Protein AF-A0A0N6ZL82-F1 (afdb_monomer_lite)

pLDDT: mean 89.7, std 9.52, range [53.78, 98.25]

Foldseek 3Di:
DDDADALVLAPPQWKWWWFDPPPDIFTDTDRNVCVVPDDVVVVLVVNQVSCVVVVDSPTDIDIHHCVRHDDHVPD

Sequence (75 aa):
MSHTHTPLDVPPDCVTLCVDNGTRWWHAPVAAIAWEVAPEDVRETWRGIARRPSGDAELPVTVVTREDVGPYPGE

Radius of gyration: 12.48 Å; chains: 1; bounding box: 29×27×28 Å

Structure (mmCIF, N/CA/C/O backbone):
data_AF-A0A0N6ZL82-F1
#
_entry.id   AF-A0A0N6ZL82-F1
#
loop_
_atom_site.group_PDB
_atom_site.id
_atom_site.type_symbol
_atom_site.label_atom_id
_atom_site.label_alt_id
_atom_site.label_comp_id
_atom_site.label_asym_id
_atom_site.label_entity_id
_atom_site.label_seq_id
_atom_site.pdbx_PDB_ins_code
_atom_site.Cartn_x
_atom_site.Cartn_y
_atom_site.Cartn_z
_atom_site.occupancy
_atom_site.B_iso_or_equiv
_atom_site.auth_seq_id
_atom_site.auth_comp_id
_atom_site.auth_asym_id
_atom_site.auth_atom_id
_atom_site.pdbx_PDB_model_num
ATOM 1 N N . MET A 1 1 ? -11.660 -6.703 13.318 1.00 53.78 1 MET A N 1
ATOM 2 C CA . MET A 1 1 ? -12.145 -7.631 12.270 1.00 53.78 1 MET A CA 1
ATOM 3 C C . MET A 1 1 ? -10.934 -8.048 11.449 1.00 53.78 1 MET A C 1
ATOM 5 O O . MET A 1 1 ? -10.028 -7.239 11.339 1.00 53.78 1 MET A O 1
ATOM 9 N N . SER A 1 2 ? -10.864 -9.279 10.939 1.00 63.69 2 SER A N 1
ATOM 10 C CA . SER A 1 2 ? -9.797 -9.667 10.004 1.00 63.69 2 SER A CA 1
ATOM 11 C C . SER A 1 2 ? -10.281 -9.339 8.595 1.00 63.69 2 SER A C 1
ATOM 13 O O . SER A 1 2 ? -11.325 -9.836 8.182 1.00 63.69 2 SER A O 1
ATOM 15 N N . HIS A 1 3 ? -9.588 -8.442 7.905 1.00 73.38 3 HIS A N 1
ATOM 16 C CA . HIS A 1 3 ? -9.798 -8.207 6.482 1.00 73.38 3 HIS A CA 1
ATOM 17 C C . HIS A 1 3 ? -8.841 -9.079 5.702 1.00 73.38 3 HIS A C 1
ATOM 19 O O . HIS A 1 3 ? -7.665 -9.213 6.046 1.00 73.38 3 HIS A O 1
ATOM 25 N N . THR A 1 4 ? -9.376 -9.661 4.646 1.00 81.62 4 THR A N 1
ATOM 26 C CA . THR A 1 4 ? -8.619 -10.471 3.713 1.00 81.62 4 THR A CA 1
ATOM 27 C C . THR A 1 4 ? -8.404 -9.627 2.474 1.00 81.62 4 THR A C 1
ATOM 29 O O . THR A 1 4 ? -9.371 -9.293 1.792 1.00 81.62 4 THR A O 1
ATOM 32 N N . HIS A 1 5 ? -7.149 -9.275 2.207 1.00 84.56 5 HIS A N 1
ATOM 33 C CA . HIS A 1 5 ? -6.787 -8.611 0.966 1.00 84.56 5 HIS A CA 1
ATOM 34 C C . HIS A 1 5 ? -7.032 -9.547 -0.212 1.00 84.56 5 HIS A C 1
ATOM 36 O O . HIS A 1 5 ? -6.769 -10.749 -0.149 1.00 84.56 5 HIS A O 1
ATOM 42 N N . THR A 1 6 ? -7.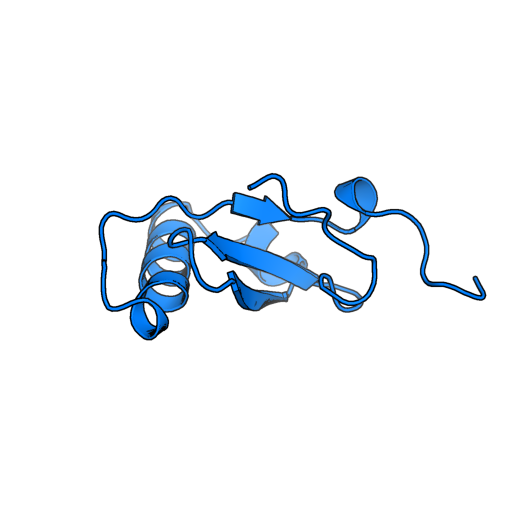546 -8.977 -1.287 1.00 87.31 6 THR A N 1
ATOM 43 C CA . THR A 1 6 ? -7.820 -9.668 -2.535 1.00 87.31 6 THR A CA 1
ATOM 44 C C . THR A 1 6 ? -6.893 -9.154 -3.632 1.00 87.31 6 THR A C 1
ATOM 46 O O . THR A 1 6 ? -6.384 -8.032 -3.560 1.00 87.31 6 THR A O 1
ATOM 49 N N . PRO A 1 7 ? -6.735 -9.916 -4.722 1.00 85.00 7 PRO A N 1
ATOM 50 C CA . PRO A 1 7 ? -6.067 -9.444 -5.929 1.00 85.00 7 PRO A CA 1
ATOM 51 C C . PRO A 1 7 ? -6.629 -8.132 -6.505 1.00 85.00 7 PRO A C 1
ATOM 53 O O . PRO A 1 7 ? -5.948 -7.491 -7.299 1.00 85.00 7 PRO A O 1
ATOM 56 N N . LEU A 1 8 ? -7.858 -7.733 -6.155 1.00 84.94 8 LEU A N 1
ATOM 57 C CA . LEU A 1 8 ? -8.454 -6.466 -6.593 1.00 84.94 8 LEU A CA 1
ATOM 58 C C . LEU A 1 8 ? -7.894 -5.263 -5.826 1.00 84.94 8 LEU A C 1
ATOM 60 O O . LEU A 1 8 ? -7.899 -4.150 -6.349 1.00 84.94 8 LEU A O 1
ATOM 64 N N . ASP A 1 9 ? -7.404 -5.488 -4.606 1.00 87.88 9 ASP A N 1
ATOM 65 C CA . ASP A 1 9 ? -6.861 -4.445 -3.735 1.00 87.88 9 ASP A CA 1
ATOM 66 C C . ASP A 1 9 ? -5.432 -4.059 -4.124 1.00 87.88 9 ASP A C 1
ATOM 68 O O . ASP A 1 9 ? -4.961 -2.988 -3.745 1.00 87.88 9 ASP A O 1
ATOM 72 N N . VAL A 1 10 ? -4.754 -4.901 -4.909 1.00 91.19 10 VAL A N 1
ATOM 73 C CA . VAL A 1 10 ? -3.398 -4.675 -5.421 1.00 91.19 10 VAL A CA 1
ATOM 74 C C . VAL A 1 10 ? -3.436 -4.673 -6.951 1.00 91.19 10 VAL A C 1
ATOM 76 O O . VAL A 1 10 ? -3.331 -5.743 -7.564 1.00 91.19 10 VAL A O 1
ATOM 79 N N . PRO A 1 11 ? -3.614 -3.493 -7.582 1.00 89.94 11 PRO A N 1
ATOM 80 C CA . PRO A 1 11 ? -3.555 -3.367 -9.033 1.00 89.94 11 PRO A CA 1
ATOM 81 C C . PRO A 1 11 ? -2.234 -3.916 -9.597 1.00 89.94 11 PRO A C 1
ATOM 83 O O . PRO A 1 11 ? -1.228 -3.937 -8.879 1.00 89.94 11 PRO A O 1
ATOM 86 N N . PRO A 1 12 ? -2.201 -4.322 -10.880 1.00 89.25 12 PRO A N 1
ATOM 87 C CA . PRO A 1 12 ? -0.955 -4.699 -11.541 1.00 89.25 12 PRO A CA 1
ATOM 88 C C . PRO A 1 12 ? 0.128 -3.625 -11.368 1.00 89.25 12 PRO A C 1
ATOM 90 O O . PRO A 1 12 ? -0.169 -2.428 -11.356 1.00 89.25 12 PRO A O 1
ATOM 93 N N . ASP A 1 13 ? 1.376 -4.068 -11.205 1.00 91.38 13 ASP A N 1
ATOM 94 C CA . ASP A 1 13 ? 2.564 -3.216 -11.053 1.00 91.38 13 ASP A CA 1
ATOM 95 C C . ASP A 1 13 ? 2.511 -2.214 -9.883 1.00 91.38 13 ASP A C 1
ATOM 97 O O . ASP A 1 13 ? 3.249 -1.225 -9.868 1.00 91.38 13 ASP A O 1
ATOM 101 N N . CYS A 1 14 ? 1.663 -2.464 -8.881 1.00 95.25 14 CYS A N 1
ATOM 102 C CA . CYS A 1 14 ? 1.544 -1.646 -7.678 1.00 95.25 14 CYS A CA 1
ATOM 103 C C . CYS A 1 14 ? 1.884 -2.430 -6.404 1.00 95.25 14 CYS A C 1
ATOM 105 O O . CYS A 1 14 ? 1.679 -3.639 -6.311 1.00 95.25 14 CYS A O 1
ATOM 107 N N . VAL A 1 15 ? 2.332 -1.700 -5.386 1.00 96.38 15 VAL A N 1
ATOM 108 C CA . VAL A 1 15 ? 2.062 -2.050 -3.988 1.00 96.38 15 VAL A CA 1
ATOM 109 C C . VAL A 1 15 ? 0.874 -1.218 -3.515 1.00 96.38 15 VAL A C 1
ATOM 111 O O . VAL A 1 15 ? 0.684 -0.088 -3.970 1.00 96.38 15 VAL A O 1
ATOM 114 N N . THR A 1 16 ? 0.086 -1.733 -2.582 1.00 97.19 16 THR A N 1
ATOM 115 C CA . THR A 1 16 ? -1.029 -0.988 -1.992 1.00 97.19 16 THR A CA 1
ATOM 116 C C . THR A 1 16 ? -0.727 -0.645 -0.546 1.00 97.19 16 THR A C 1
ATOM 118 O O . THR A 1 16 ? -0.465 -1.521 0.275 1.00 97.19 16 THR A O 1
ATOM 121 N N . LEU A 1 17 ? -0.793 0.646 -0.221 1.00 97.00 17 LEU A N 1
ATOM 122 C CA . LEU A 1 17 ? -0.764 1.122 1.156 1.00 97.00 17 LEU A CA 1
ATOM 123 C C . LEU A 1 17 ? -2.176 1.036 1.725 1.00 97.00 17 LEU A C 1
ATOM 125 O O . LEU A 1 17 ? -3.085 1.719 1.246 1.00 97.00 17 LEU A O 1
ATOM 129 N N . CYS A 1 18 ? -2.354 0.185 2.727 1.00 95.19 18 CYS A N 1
ATOM 130 C CA . CYS A 1 18 ? -3.637 -0.079 3.348 1.00 95.19 18 CYS A CA 1
ATOM 131 C C . CYS A 1 18 ? -3.716 0.504 4.760 1.00 95.19 18 CYS A C 1
ATOM 133 O O . CYS A 1 18 ? -2.833 0.270 5.585 1.00 95.19 18 CYS A O 1
ATOM 135 N N . VAL A 1 19 ? -4.810 1.211 5.047 1.00 94.62 19 VAL A N 1
ATOM 136 C CA . VAL A 1 19 ? -5.144 1.730 6.380 1.00 94.62 19 VAL A CA 1
ATOM 137 C C . VAL A 1 19 ? -6.496 1.174 6.810 1.00 94.62 19 VAL A C 1
ATOM 139 O O . VAL A 1 19 ? -7.469 1.292 6.067 1.00 94.62 19 VAL A O 1
ATOM 142 N N . ASP A 1 20 ? -6.557 0.612 8.016 1.00 91.12 20 ASP A N 1
ATOM 143 C CA . ASP A 1 20 ? -7.790 0.165 8.674 1.00 91.12 20 ASP A CA 1
ATOM 144 C C . ASP A 1 20 ? -8.015 0.988 9.946 1.00 91.12 20 ASP A C 1
ATOM 146 O O . ASP A 1 20 ? -7.137 1.060 10.806 1.00 91.12 20 ASP A O 1
ATOM 150 N N . ASN A 1 21 ? -9.194 1.599 10.083 1.00 88.69 21 ASN A N 1
ATOM 151 C CA . ASN A 1 21 ? -9.601 2.271 11.326 1.00 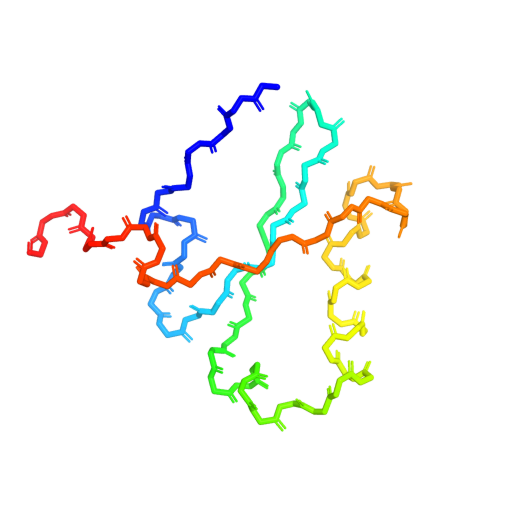88.69 21 ASN A CA 1
ATOM 152 C C . ASN A 1 21 ? -10.609 1.457 12.160 1.00 88.69 21 ASN A C 1
ATOM 154 O O . ASN A 1 21 ? -11.271 1.999 13.044 1.00 88.69 21 ASN A O 1
ATOM 158 N N . GLY A 1 22 ? -10.807 0.180 11.831 1.00 84.88 22 GLY A N 1
ATOM 159 C CA . GLY A 1 22 ? -11.772 -0.721 12.456 1.00 84.88 22 GLY A CA 1
ATOM 160 C C . GLY A 1 22 ? -13.191 -0.633 11.886 1.00 84.88 22 GLY A C 1
ATOM 161 O O . GLY A 1 22 ? -14.016 -1.494 12.195 1.00 84.88 22 GLY A O 1
ATOM 162 N N . THR A 1 23 ? -13.490 0.366 11.048 1.00 85.56 23 THR A N 1
ATOM 163 C CA . THR A 1 23 ? -14.805 0.536 10.396 1.00 85.56 23 THR A CA 1
ATOM 164 C C . THR A 1 23 ? -14.729 0.516 8.875 1.00 85.56 23 THR A C 1
ATOM 166 O O . THR A 1 23 ? -15.671 0.073 8.217 1.00 85.56 23 THR A O 1
ATOM 169 N N . ARG A 1 24 ? -13.630 1.019 8.308 1.00 86.50 24 ARG A N 1
ATOM 170 C CA . ARG A 1 24 ? -13.394 1.144 6.873 1.00 86.50 24 ARG A CA 1
ATOM 171 C C . ARG A 1 24 ? -11.920 0.949 6.563 1.00 86.50 24 ARG A C 1
ATOM 173 O O . ARG A 1 24 ? -11.058 1.137 7.417 1.00 86.50 24 ARG A O 1
ATOM 180 N N . TRP A 1 25 ? -11.702 0.603 5.303 1.00 88.19 25 TRP A N 1
ATOM 181 C CA . TRP A 1 25 ? -10.410 0.305 4.718 1.00 88.19 25 TRP A CA 1
ATOM 182 C C . TRP A 1 25 ? -10.146 1.321 3.616 1.00 88.19 25 TRP A C 1
ATOM 184 O O . TRP A 1 25 ? -11.045 1.625 2.825 1.00 88.19 25 TRP A O 1
ATOM 194 N N . TRP A 1 26 ? -8.927 1.845 3.572 1.00 92.38 26 TRP A N 1
ATOM 195 C CA . TRP A 1 26 ? -8.471 2.720 2.498 1.00 92.38 26 TRP A CA 1
ATOM 196 C C . TRP A 1 26 ? -7.273 2.103 1.808 1.00 92.38 26 TRP A C 1
ATOM 198 O O . TRP A 1 26 ? -6.312 1.706 2.462 1.00 92.38 26 TRP A O 1
ATOM 208 N N . HIS A 1 27 ? -7.340 2.082 0.482 1.00 94.25 27 HIS A N 1
ATOM 209 C CA . HIS A 1 27 ? -6.290 1.576 -0.384 1.00 94.25 27 HIS A CA 1
ATOM 210 C C . HIS A 1 27 ? -5.706 2.737 -1.181 1.00 94.25 27 HIS A C 1
ATOM 212 O O . HIS A 1 27 ? -6.419 3.422 -1.916 1.00 94.25 27 HIS A O 1
ATOM 218 N N . ALA A 1 28 ? -4.406 2.958 -1.023 1.00 95.62 28 ALA A N 1
ATOM 219 C CA . ALA A 1 28 ? -3.644 3.917 -1.804 1.00 95.62 28 ALA A CA 1
ATOM 220 C C . ALA A 1 28 ? -2.591 3.153 -2.626 1.00 95.62 28 ALA A C 1
ATOM 222 O O . ALA A 1 28 ? -1.540 2.799 -2.082 1.00 95.62 28 ALA A O 1
ATOM 223 N N . PRO A 1 29 ? -2.870 2.850 -3.907 1.00 96.19 29 PRO A N 1
ATOM 224 C CA . PRO A 1 29 ? -1.907 2.176 -4.764 1.00 96.19 29 PRO A CA 1
ATOM 225 C C . PRO A 1 29 ? -0.722 3.097 -5.069 1.00 96.19 29 PRO A C 1
ATOM 227 O O . PRO A 1 29 ? -0.886 4.286 -5.356 1.00 96.19 29 PRO A O 1
ATOM 230 N N . VAL A 1 30 ? 0.477 2.527 -5.027 1.00 97.12 30 VAL A N 1
ATOM 231 C CA . VAL A 1 30 ? 1.743 3.161 -5.394 1.00 97.12 30 VAL A CA 1
ATOM 232 C C . VAL A 1 30 ? 2.434 2.243 -6.392 1.00 97.12 30 VAL A C 1
ATOM 234 O O . VAL A 1 30 ? 2.524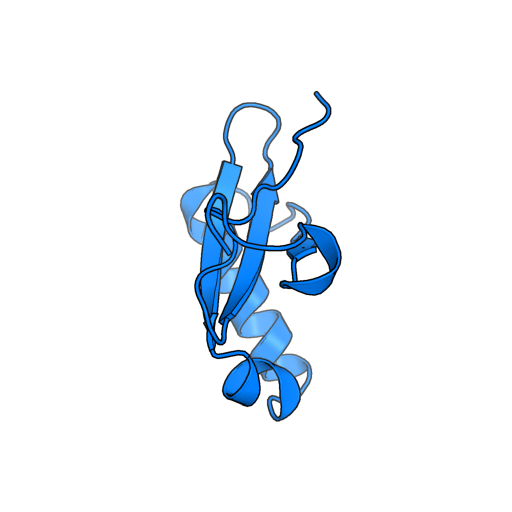 1.041 -6.159 1.00 97.12 30 VAL A O 1
ATOM 237 N N . ALA A 1 31 ? 2.942 2.793 -7.496 1.00 96.88 31 ALA A N 1
ATOM 238 C CA . ALA A 1 31 ? 3.693 2.004 -8.470 1.00 96.88 31 ALA A CA 1
ATOM 239 C C . ALA A 1 31 ? 4.853 1.261 -7.780 1.00 96.88 31 ALA A C 1
ATOM 241 O O . ALA A 1 31 ? 5.642 1.879 -7.061 1.00 96.88 31 ALA A O 1
ATOM 242 N N . ALA A 1 32 ? 4.972 -0.048 -8.010 1.00 95.81 32 ALA A N 1
ATOM 243 C CA . ALA A 1 32 ? 5.918 -0.916 -7.311 1.00 95.81 32 ALA A CA 1
ATOM 244 C C . ALA A 1 32 ? 7.367 -0.450 -7.505 1.00 95.81 32 ALA A C 1
ATOM 246 O O . ALA A 1 32 ? 8.112 -0.345 -6.535 1.00 95.81 32 ALA A O 1
ATOM 247 N N . ILE A 1 33 ? 7.727 -0.043 -8.729 1.00 96.88 33 ILE A N 1
ATOM 248 C CA . ILE A 1 33 ? 9.057 0.505 -9.027 1.00 96.88 33 ILE A CA 1
ATOM 249 C C . ILE A 1 33 ? 9.348 1.791 -8.245 1.00 96.88 33 ILE A C 1
ATOM 251 O O . ILE A 1 33 ? 10.460 1.981 -7.763 1.00 96.88 33 ILE A O 1
ATOM 255 N N . ALA A 1 34 ? 8.351 2.666 -8.074 1.00 97.38 34 ALA A N 1
ATOM 256 C CA . ALA A 1 34 ? 8.512 3.893 -7.301 1.00 97.38 34 ALA A CA 1
ATOM 257 C C . ALA A 1 34 ? 8.674 3.576 -5.808 1.00 97.38 34 ALA A C 1
ATOM 259 O O . ALA A 1 34 ? 9.506 4.190 -5.147 1.00 97.38 34 ALA A O 1
ATOM 260 N N . TRP A 1 35 ? 7.927 2.594 -5.293 1.00 97.25 35 TRP A N 1
ATOM 261 C CA . TRP A 1 35 ? 8.082 2.096 -3.927 1.00 97.25 35 TRP A CA 1
ATOM 262 C C . TRP A 1 35 ? 9.471 1.513 -3.669 1.00 97.25 35 TRP A C 1
ATOM 264 O O . TRP A 1 35 ? 10.118 1.877 -2.687 1.00 97.25 35 TRP A O 1
ATOM 274 N N . GLU A 1 36 ? 9.950 0.650 -4.560 1.00 96.75 36 GLU A N 1
ATOM 275 C CA . GLU A 1 36 ? 11.227 -0.050 -4.432 1.00 96.75 36 GLU A CA 1
ATOM 276 C C . GLU A 1 36 ? 12.416 0.916 -4.371 1.00 96.75 36 GLU A C 1
ATOM 278 O O . GLU A 1 36 ? 13.263 0.788 -3.488 1.00 96.75 36 GLU A O 1
ATOM 283 N N . VAL A 1 37 ? 12.448 1.923 -5.247 1.00 97.81 37 VAL A N 1
ATOM 284 C CA . VAL A 1 37 ? 13.578 2.864 -5.338 1.00 97.81 37 VAL A CA 1
ATOM 285 C C . VAL A 1 37 ? 13.463 4.060 -4.392 1.00 97.81 37 VAL A C 1
ATOM 287 O O . VAL A 1 37 ? 14.437 4.794 -4.216 1.00 97.81 37 VAL A O 1
ATOM 290 N N . ALA A 1 38 ? 12.286 4.295 -3.802 1.00 97.81 38 ALA A N 1
ATOM 291 C CA . ALA A 1 38 ? 12.086 5.419 -2.899 1.00 97.81 38 ALA A CA 1
ATOM 292 C C . ALA A 1 38 ? 12.892 5.252 -1.600 1.00 97.81 38 ALA A C 1
ATOM 294 O O . ALA A 1 38 ? 12.862 4.178 -0.989 1.00 97.81 38 ALA A O 1
ATOM 295 N N . PRO A 1 39 ? 13.561 6.319 -1.132 1.00 98.25 39 PRO A N 1
ATOM 296 C CA . PRO A 1 39 ? 14.152 6.337 0.197 1.00 98.25 39 PRO A CA 1
ATOM 297 C C . PRO A 1 39 ? 13.060 6.305 1.282 1.00 98.25 39 PRO A C 1
ATOM 299 O O . PRO A 1 39 ? 11.888 6.602 1.033 1.00 98.25 39 PRO A O 1
ATOM 302 N N . GLU A 1 40 ? 13.436 5.912 2.501 1.00 97.38 40 GLU A N 1
ATOM 303 C CA . GLU A 1 40 ? 12.469 5.643 3.575 1.00 97.38 40 GLU A CA 1
ATOM 304 C C . GLU A 1 40 ? 11.671 6.885 4.004 1.00 97.38 40 GLU A C 1
ATOM 306 O O . GLU A 1 40 ? 10.493 6.775 4.322 1.00 97.38 40 GLU A O 1
ATOM 311 N N . ASP A 1 41 ? 12.259 8.079 3.943 1.00 98.00 41 ASP A N 1
ATOM 312 C CA . ASP A 1 41 ? 11.577 9.351 4.219 1.00 98.00 41 ASP A CA 1
ATOM 313 C C . ASP A 1 41 ? 10.459 9.658 3.203 1.00 98.00 41 ASP A C 1
ATOM 315 O O . ASP A 1 41 ? 9.380 10.147 3.561 1.00 98.00 41 ASP A O 1
ATOM 319 N N . VAL A 1 42 ? 10.673 9.309 1.933 1.00 98.19 42 VAL A N 1
ATOM 320 C CA . VAL A 1 42 ? 9.644 9.395 0.888 1.00 98.19 42 VAL A CA 1
ATOM 321 C C . VAL A 1 42 ? 8.557 8.345 1.115 1.00 98.19 42 VAL A C 1
ATOM 323 O O . VAL A 1 42 ? 7.370 8.664 1.012 1.00 98.19 42 VAL A O 1
ATOM 326 N N . ARG A 1 43 ? 8.927 7.116 1.495 1.00 98.12 43 ARG A N 1
ATOM 327 C CA . ARG A 1 43 ? 7.952 6.070 1.848 1.00 98.12 43 ARG A CA 1
ATOM 328 C C . ARG A 1 43 ? 7.100 6.471 3.049 1.00 98.12 43 ARG A C 1
ATOM 330 O O . ARG A 1 43 ? 5.881 6.322 2.993 1.00 98.12 43 ARG A O 1
ATOM 337 N N . GLU A 1 44 ? 7.695 7.057 4.084 1.00 96.75 44 GLU A N 1
ATOM 338 C CA . GLU A 1 44 ? 6.969 7.614 5.232 1.00 96.75 44 GLU A CA 1
ATOM 339 C C . GLU A 1 44 ? 6.025 8.748 4.823 1.00 96.75 44 GLU A C 1
ATOM 341 O O . GLU A 1 44 ? 4.884 8.809 5.286 1.00 96.75 44 GLU A O 1
ATOM 346 N N . THR A 1 45 ? 6.440 9.600 3.883 1.00 96.75 45 THR A N 1
ATOM 347 C CA . THR A 1 45 ? 5.561 10.631 3.316 1.00 96.75 45 THR A CA 1
ATOM 348 C C . THR A 1 45 ? 4.339 10.010 2.633 1.00 96.75 45 THR A C 1
ATOM 350 O O . THR A 1 45 ? 3.210 10.461 2.850 1.00 96.75 45 THR A O 1
ATOM 353 N N . TRP A 1 46 ? 4.524 8.950 1.844 1.00 97.75 46 TRP A N 1
ATOM 354 C CA . TRP A 1 46 ? 3.415 8.235 1.206 1.00 97.75 46 TRP A CA 1
ATOM 355 C C . TRP A 1 46 ? 2.515 7.514 2.207 1.00 97.75 46 TRP A C 1
ATOM 357 O O . TRP A 1 46 ? 1.293 7.603 2.079 1.00 97.75 46 TRP A O 1
ATOM 367 N N . ARG A 1 47 ? 3.080 6.890 3.249 1.00 96.88 47 ARG A N 1
ATOM 368 C CA . ARG A 1 47 ? 2.303 6.339 4.372 1.00 96.88 47 ARG A CA 1
ATOM 369 C C . ARG A 1 47 ? 1.455 7.431 5.030 1.00 96.88 47 ARG A C 1
ATOM 371 O O . ARG A 1 47 ? 0.260 7.240 5.230 1.00 96.88 47 ARG A O 1
ATOM 378 N N . GLY A 1 48 ? 2.024 8.612 5.273 1.00 95.88 48 GLY A N 1
ATOM 379 C CA . GLY A 1 48 ? 1.291 9.768 5.793 1.00 95.88 48 GLY A CA 1
ATOM 380 C C . GLY A 1 48 ? 0.147 10.227 4.882 1.00 95.88 48 GLY A C 1
ATOM 381 O O . GLY A 1 48 ? -0.935 10.556 5.367 1.00 95.88 48 GLY A O 1
ATOM 382 N N . ILE A 1 49 ? 0.343 10.213 3.560 1.00 95.81 49 ILE A N 1
ATOM 383 C CA . ILE A 1 49 ? -0.718 10.522 2.586 1.00 95.81 49 ILE A CA 1
ATOM 384 C C . ILE A 1 49 ? -1.827 9.465 2.630 1.00 95.81 49 ILE A C 1
ATOM 386 O O . ILE A 1 49 ? -3.000 9.840 2.653 1.00 95.81 49 ILE A O 1
ATOM 390 N N . ALA A 1 50 ? -1.474 8.177 2.697 1.00 95.75 50 ALA A N 1
ATOM 391 C CA . ALA A 1 50 ? -2.427 7.068 2.754 1.00 95.75 50 ALA A CA 1
ATOM 392 C C . ALA A 1 50 ? -3.339 7.124 3.993 1.00 95.75 50 ALA A C 1
ATOM 394 O O . ALA A 1 50 ? -4.491 6.706 3.920 1.00 95.75 50 ALA A O 1
ATOM 395 N N . ARG A 1 51 ? -2.861 7.697 5.107 1.00 95.19 51 ARG A N 1
ATOM 396 C CA . ARG A 1 51 ? -3.652 7.908 6.332 1.00 95.19 51 ARG A CA 1
ATOM 397 C C . ARG A 1 51 ? -4.656 9.054 6.231 1.00 95.19 51 ARG A C 1
ATOM 399 O O . ARG A 1 51 ? -5.665 9.027 6.918 1.00 95.19 51 ARG A O 1
ATOM 406 N N . ARG A 1 52 ? -4.443 10.067 5.382 1.00 92.81 52 ARG A N 1
ATOM 407 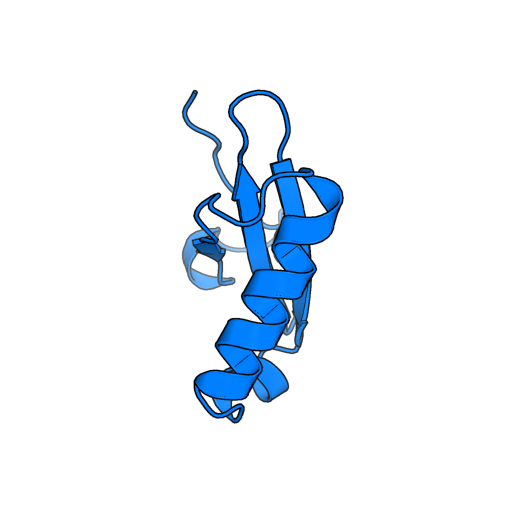C CA . ARG A 1 52 ? -5.302 11.276 5.357 1.00 92.81 52 ARG A CA 1
ATOM 408 C C . ARG A 1 52 ? -6.811 10.991 5.279 1.00 92.81 52 ARG A C 1
ATOM 410 O O . ARG A 1 52 ? -7.554 11.670 5.985 1.00 92.81 52 ARG A O 1
ATOM 417 N N . PRO A 1 53 ? -7.292 10.018 4.481 1.00 90.75 53 PRO A N 1
ATOM 418 C CA . PRO A 1 53 ? -8.718 9.709 4.403 1.00 90.75 53 PRO A CA 1
ATOM 419 C C . PRO A 1 53 ? -9.328 9.148 5.695 1.00 90.75 53 PRO A C 1
ATOM 421 O O . PRO A 1 53 ? -10.544 9.241 5.860 1.00 90.75 53 PRO A O 1
ATOM 424 N N . SER A 1 54 ? -8.523 8.575 6.599 1.00 87.38 54 SER A N 1
ATOM 425 C CA . SER A 1 54 ? -9.009 8.032 7.873 1.00 87.38 54 SER A CA 1
ATOM 426 C C . SER A 1 54 ? -9.307 9.117 8.910 1.00 87.38 54 SER A C 1
ATOM 428 O O . SER A 1 54 ? -10.058 8.869 9.852 1.00 87.38 54 SER A O 1
ATOM 430 N N . GLY A 1 55 ? -8.727 10.312 8.741 1.00 87.50 55 GLY A N 1
ATOM 431 C CA . GLY A 1 55 ? -8.762 11.388 9.733 1.00 87.50 55 GLY A CA 1
ATOM 432 C C . GLY A 1 55 ? -7.847 11.160 10.943 1.00 87.50 55 GLY A C 1
ATOM 433 O O . GLY A 1 55 ? -7.831 12.002 11.836 1.00 87.50 55 GLY A O 1
ATOM 434 N N . ASP A 1 56 ? -7.080 10.067 10.964 1.00 87.50 56 ASP A N 1
ATOM 435 C CA . ASP A 1 56 ? -6.181 9.692 12.055 1.00 87.50 56 ASP A CA 1
ATOM 436 C C . ASP A 1 56 ? -4.778 9.385 11.507 1.00 87.50 56 ASP A C 1
ATOM 438 O O . ASP A 1 56 ? -4.557 8.418 10.770 1.00 87.50 56 ASP A O 1
ATOM 442 N N . ALA A 1 57 ? -3.829 10.256 11.858 1.00 86.62 57 ALA A N 1
ATOM 443 C CA . ALA A 1 57 ? -2.445 10.201 11.399 1.00 86.62 57 ALA A CA 1
ATOM 444 C C . ALA A 1 57 ? -1.603 9.122 12.100 1.00 86.62 57 ALA A C 1
ATOM 446 O O . ALA A 1 57 ? -0.514 8.813 11.614 1.00 86.62 57 ALA A O 1
ATOM 447 N N . GLU A 1 58 ? -2.105 8.540 13.191 1.00 89.56 58 GLU A N 1
ATOM 448 C CA . GLU A 1 58 ? -1.405 7.531 13.989 1.00 89.56 58 GLU A CA 1
ATOM 449 C C . GLU A 1 58 ? -1.752 6.102 13.548 1.00 89.56 58 GLU A C 1
ATOM 451 O O . GLU A 1 58 ? -1.100 5.144 13.970 1.00 89.56 58 GLU A O 1
ATOM 456 N N . LEU A 1 59 ? -2.762 5.927 12.684 1.00 91.75 59 LEU A N 1
ATOM 457 C CA . LEU A 1 59 ? -3.161 4.594 12.242 1.00 91.75 59 LEU A CA 1
ATOM 458 C C . LEU A 1 59 ? -2.025 3.875 11.499 1.00 91.75 59 LEU A C 1
ATOM 460 O O . LEU A 1 59 ? -1.327 4.476 10.668 1.00 91.75 59 LEU A O 1
ATOM 464 N N . PRO A 1 60 ? -1.845 2.567 11.751 1.00 92.25 60 PRO A N 1
ATOM 465 C CA . PRO A 1 60 ? -0.844 1.785 11.049 1.00 92.25 60 PRO A CA 1
ATOM 466 C C . PRO A 1 60 ? -1.155 1.732 9.549 1.00 92.25 60 PRO A C 1
ATOM 468 O O . PRO A 1 60 ? -2.313 1.701 9.132 1.00 92.25 60 PRO A O 1
ATOM 471 N N . VAL A 1 61 ? -0.094 1.709 8.741 1.00 95.38 61 VAL A N 1
ATOM 472 C CA . VAL A 1 61 ? -0.177 1.494 7.292 1.00 95.38 61 VAL A CA 1
ATOM 473 C C . VAL A 1 61 ? 0.472 0.153 6.990 1.00 95.38 61 VAL A C 1
ATOM 475 O O . VAL A 1 61 ? 1.677 -0.007 7.192 1.00 95.38 61 VAL A O 1
ATOM 478 N N . THR A 1 62 ? -0.315 -0.789 6.489 1.00 95.06 62 THR A N 1
ATOM 479 C CA . THR A 1 62 ? 0.184 -2.068 5.980 1.00 95.06 62 THR A CA 1
ATOM 480 C C . THR A 1 62 ? 0.530 -1.910 4.508 1.00 95.06 62 THR A C 1
ATOM 482 O O . THR A 1 62 ? -0.249 -1.352 3.740 1.00 95.06 62 THR A O 1
ATOM 485 N N . VAL A 1 63 ? 1.698 -2.395 4.102 1.00 95.69 63 VAL A N 1
ATOM 486 C CA . VAL A 1 63 ? 2.076 -2.469 2.688 1.00 95.69 63 VAL A CA 1
ATOM 487 C C . VAL A 1 63 ? 1.685 -3.850 2.190 1.00 95.69 63 VAL A C 1
ATOM 489 O O . VAL A 1 63 ? 2.116 -4.841 2.771 1.00 95.69 63 VAL A O 1
ATOM 492 N N . VAL A 1 64 ? 0.866 -3.904 1.147 1.00 94.69 64 VAL A N 1
ATOM 493 C CA . VAL A 1 64 ? 0.368 -5.149 0.560 1.00 94.69 64 VAL A CA 1
ATOM 494 C C . VAL A 1 64 ? 0.897 -5.259 -0.861 1.00 94.69 64 VAL A C 1
ATOM 496 O O . VAL A 1 64 ? 0.772 -4.327 -1.658 1.00 94.69 64 VAL A O 1
ATOM 499 N N . THR A 1 65 ? 1.505 -6.391 -1.172 1.00 93.62 65 THR A N 1
ATOM 500 C CA . THR A 1 65 ? 2.074 -6.709 -2.478 1.00 93.62 65 THR A CA 1
ATOM 501 C C . THR A 1 65 ? 1.228 -7.750 -3.197 1.00 93.62 65 THR A C 1
ATOM 503 O O . THR A 1 65 ? 0.285 -8.325 -2.652 1.00 93.62 65 THR A O 1
ATOM 506 N N . ARG A 1 66 ? 1.572 -8.012 -4.458 1.00 86.75 66 ARG A N 1
ATOM 507 C CA . ARG A 1 66 ? 0.888 -9.024 -5.259 1.00 86.75 66 ARG A CA 1
ATOM 508 C C . ARG A 1 66 ? 1.085 -10.439 -4.711 1.00 86.75 66 ARG A C 1
ATOM 510 O O . ARG A 1 66 ? 0.171 -11.258 -4.769 1.00 86.75 66 ARG A O 1
ATOM 517 N N . GLU A 1 67 ? 2.264 -10.701 -4.160 1.00 88.38 67 GLU A N 1
ATOM 518 C CA . GLU A 1 67 ? 2.629 -11.991 -3.576 1.00 88.38 67 GLU A CA 1
ATOM 519 C C . GLU A 1 67 ? 1.785 -12.308 -2.331 1.00 88.38 67 GLU A C 1
ATOM 521 O O . GLU A 1 67 ? 1.499 -13.474 -2.072 1.00 88.38 67 GLU A O 1
ATOM 526 N N . ASP A 1 68 ? 1.301 -11.279 -1.623 1.00 88.56 68 ASP A N 1
ATOM 527 C CA . ASP A 1 68 ? 0.471 -11.425 -0.419 1.00 88.56 68 ASP A CA 1
ATOM 528 C C . ASP A 1 68 ? -0.975 -11.863 -0.715 1.00 88.56 68 ASP A C 1
ATOM 530 O O . ASP A 1 68 ? -1.657 -12.377 0.174 1.00 88.56 68 ASP A O 1
ATOM 534 N N . VAL A 1 69 ? -1.469 -11.645 -1.942 1.00 86.94 69 VAL A N 1
ATOM 535 C CA . VAL A 1 69 ? -2.897 -11.810 -2.295 1.00 86.94 69 VAL A CA 1
ATOM 536 C C . VAL A 1 69 ? -3.169 -12.857 -3.375 1.00 86.94 69 VAL A C 1
ATOM 538 O O . VAL A 1 69 ? -4.326 -13.219 -3.595 1.00 86.94 69 VAL A O 1
ATOM 541 N N . GLY A 1 70 ? -2.126 -13.377 -4.026 1.00 80.00 70 GLY A N 1
ATOM 542 C CA . GLY A 1 70 ? -2.246 -14.392 -5.072 1.00 80.00 70 GLY A CA 1
ATOM 543 C C . GLY A 1 70 ? -2.653 -13.843 -6.455 1.00 80.00 70 GLY A C 1
ATOM 544 O O . GLY A 1 70 ? -2.699 -12.628 -6.668 1.00 80.00 70 GLY A O 1
ATOM 545 N N . PRO A 1 71 ? -2.902 -14.737 -7.433 1.00 75.25 71 PRO A N 1
ATOM 546 C CA . PRO A 1 71 ? -3.188 -14.369 -8.825 1.00 75.25 71 PRO A CA 1
ATOM 547 C C . PRO A 1 71 ? -4.557 -13.700 -8.986 1.00 75.25 71 PRO A C 1
ATOM 549 O O . PRO A 1 71 ? -5.440 -13.859 -8.141 1.00 75.25 71 PRO A O 1
ATOM 552 N N . TYR A 1 72 ? -4.769 -12.959 -10.081 1.00 68.25 72 TYR A N 1
ATOM 553 C CA . TYR A 1 72 ? -6.078 -12.358 -10.342 1.00 68.25 72 TYR A CA 1
ATOM 554 C C . TYR A 1 72 ? -7.079 -13.479 -10.643 1.00 68.25 72 TYR A C 1
ATOM 556 O O . TYR A 1 72 ? -6.716 -14.460 -11.293 1.00 68.25 72 TYR A O 1
ATOM 564 N N . PRO A 1 73 ? -8.347 -13.364 -10.218 1.00 68.50 73 PRO A N 1
ATOM 565 C CA . PRO A 1 73 ? -9.363 -14.318 -10.634 1.00 68.50 73 PRO A CA 1
ATOM 566 C C . PRO A 1 73 ? -9.432 -14.383 -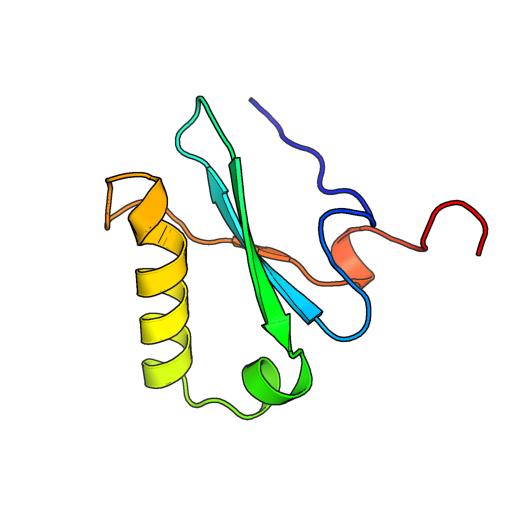12.169 1.00 68.50 73 PRO A C 1
ATOM 568 O O . PRO A 1 73 ? -9.830 -13.408 -12.806 1.00 68.50 73 P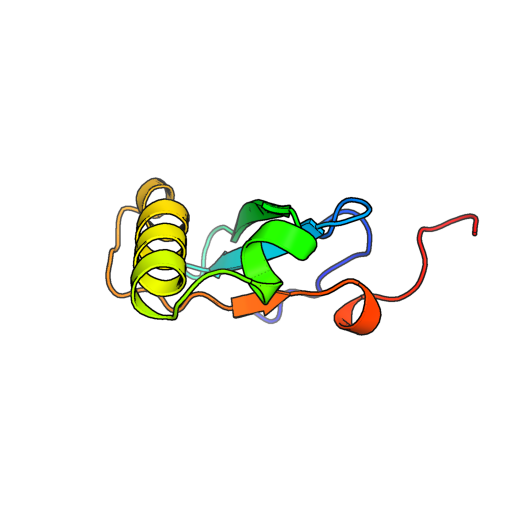RO A O 1
ATOM 571 N N . GLY A 1 74 ? -9.049 -15.524 -12.749 1.00 67.38 74 GLY A N 1
ATOM 572 C CA . GLY A 1 74 ? -9.045 -15.752 -14.199 1.00 67.38 74 GLY A CA 1
ATOM 573 C C . GLY A 1 74 ? -7.669 -15.768 -14.876 1.00 67.38 74 GLY A C 1
ATOM 574 O O . GLY A 1 74 ? -7.637 -15.951 -16.092 1.00 67.38 74 GLY A O 1
ATOM 575 N N . GLU A 1 75 ? -6.576 -15.601 -14.120 1.00 59.69 75 GLU A N 1
ATOM 576 C CA . GLU A 1 75 ? -5.201 -15.940 -14.541 1.00 59.69 75 GLU A CA 1
ATOM 577 C C . GLU A 1 75 ? -4.842 -17.405 -14.244 1.00 59.69 75 GLU A C 1
ATOM 579 O O . GLU A 1 75 ? -5.347 -17.954 -13.234 1.00 59.69 75 GLU A O 1
#

Secondary structure (DSSP, 8-state):
------TTTS-TTEEEEEEE-SS-EEEEEEEHHHHHHS-HHHHHHHHHHHHGGGT-TTS-EEEE-HHHH-S-TT-